Protein AF-A0AAV5RGT1-F1 (afdb_monomer)

Structure (mmCIF, N/CA/C/O backbone):
data_AF-A0AAV5RGT1-F1
#
_entry.id   AF-A0AAV5RGT1-F1
#
loop_
_atom_site.group_PDB
_atom_site.id
_atom_site.type_symbol
_atom_site.label_atom_id
_atom_site.label_alt_id
_atom_site.label_comp_id
_atom_site.label_asym_id
_atom_site.label_entity_id
_atom_site.label_seq_id
_atom_site.pdbx_PDB_ins_code
_atom_site.Cartn_x
_atom_site.Cartn_y
_atom_site.Cartn_z
_atom_site.occupancy
_atom_site.B_iso_or_equiv
_atom_site.auth_seq_id
_atom_site.auth_comp_id
_atom_site.auth_asym_id
_atom_site.auth_atom_id
_atom_site.pdbx_PDB_model_num
ATOM 1 N N . MET A 1 1 ? 10.706 -3.442 27.253 1.00 59.66 1 MET A N 1
ATOM 2 C CA . MET A 1 1 ? 9.771 -2.306 27.391 1.00 59.66 1 MET A CA 1
ATOM 3 C C . MET A 1 1 ? 8.773 -2.447 26.261 1.00 59.66 1 MET A C 1
ATOM 5 O O . MET A 1 1 ? 9.225 -2.551 25.134 1.00 59.66 1 MET A O 1
ATOM 9 N N . VAL A 1 2 ? 7.475 -2.564 26.551 1.00 75.06 2 VAL A N 1
ATOM 10 C CA . VAL A 1 2 ? 6.453 -2.643 25.493 1.00 75.06 2 VAL A CA 1
ATOM 11 C C . VAL A 1 2 ? 6.256 -1.235 24.944 1.00 75.06 2 VAL A C 1
ATOM 13 O O . VAL A 1 2 ? 5.940 -0.328 25.714 1.00 75.06 2 VAL A O 1
ATOM 16 N N . VAL A 1 3 ? 6.486 -1.047 23.646 1.00 79.94 3 VAL A N 1
ATOM 17 C CA . VAL A 1 3 ? 6.187 0.219 22.965 1.00 79.94 3 VAL A CA 1
ATOM 18 C C . VAL A 1 3 ? 4.717 0.191 22.561 1.00 79.94 3 VAL A C 1
ATOM 20 O O . VAL A 1 3 ? 4.251 -0.806 22.014 1.00 79.94 3 VAL A O 1
ATOM 23 N N . LEU A 1 4 ? 3.974 1.256 22.857 1.00 79.69 4 LEU A N 1
ATOM 24 C CA . LEU A 1 4 ? 2.572 1.391 22.460 1.00 79.69 4 LEU A CA 1
ATOM 25 C C . LEU A 1 4 ? 2.463 2.217 21.173 1.00 79.69 4 LEU A C 1
ATOM 27 O O . LEU A 1 4 ? 3.296 3.086 20.927 1.00 79.69 4 LEU A O 1
ATOM 31 N N . ASP A 1 5 ? 1.456 1.919 20.357 1.00 80.50 5 ASP A N 1
ATOM 32 C CA . ASP A 1 5 ? 1.056 2.736 19.215 1.00 80.50 5 ASP A CA 1
ATOM 33 C C . ASP A 1 5 ? 0.204 3.942 19.659 1.00 80.50 5 ASP A C 1
ATOM 35 O O . ASP A 1 5 ? -0.165 4.079 20.828 1.00 80.50 5 ASP A O 1
ATOM 39 N N . GLU A 1 6 ? -0.126 4.816 18.705 1.00 76.25 6 GLU A N 1
ATOM 40 C CA . GLU A 1 6 ? -0.978 6.001 18.912 1.00 76.25 6 GLU A CA 1
ATOM 41 C C . GLU A 1 6 ? -2.390 5.654 19.431 1.00 76.25 6 GLU A C 1
ATOM 43 O O . GLU A 1 6 ? -3.076 6.506 19.991 1.00 76.25 6 GLU A O 1
ATOM 48 N N . ASP A 1 7 ? -2.829 4.398 19.274 1.00 77.44 7 ASP A N 1
ATOM 49 C CA . ASP A 1 7 ? -4.116 3.898 19.767 1.00 77.44 7 ASP A CA 1
ATOM 50 C C . ASP A 1 7 ? -3.989 3.248 21.168 1.00 77.44 7 ASP A C 1
ATOM 52 O O . ASP A 1 7 ? -4.958 2.682 21.683 1.00 77.44 7 ASP A O 1
ATOM 56 N N . GLY A 1 8 ? -2.804 3.290 21.792 1.00 79.06 8 GLY A N 1
ATOM 57 C CA . GLY A 1 8 ? -2.519 2.693 23.099 1.00 79.06 8 GLY A CA 1
ATOM 58 C C . GLY A 1 8 ? -2.359 1.166 23.089 1.00 79.06 8 GLY A C 1
ATOM 59 O O . GLY A 1 8 ? -2.362 0.547 24.156 1.00 79.06 8 GLY A O 1
ATOM 60 N N . LYS A 1 9 ? -2.228 0.533 21.915 1.00 78.75 9 LYS A N 1
ATOM 61 C CA . LYS A 1 9 ? -2.025 -0.919 21.759 1.00 78.75 9 LYS A CA 1
ATOM 62 C C . LYS A 1 9 ? -0.538 -1.261 21.597 1.00 78.75 9 LYS A C 1
ATOM 64 O O . LYS A 1 9 ? 0.218 -0.433 21.105 1.00 78.75 9 LYS A O 1
ATOM 69 N N . PRO A 1 10 ? -0.084 -2.481 21.947 1.00 82.19 10 PRO A N 1
ATOM 70 C CA . PRO A 1 10 ? 1.300 -2.895 21.697 1.00 82.19 10 PRO A CA 1
ATOM 71 C C . PRO A 1 10 ? 1.709 -2.755 20.218 1.00 82.19 10 PRO A C 1
ATOM 73 O O . PRO A 1 10 ? 1.091 -3.356 19.332 1.00 82.19 10 PRO A O 1
ATOM 76 N N . CYS A 1 11 ? 2.763 -1.978 19.953 1.00 81.06 11 CYS A N 1
ATOM 77 C CA . CYS A 1 11 ? 3.298 -1.729 18.618 1.00 81.06 11 CYS A CA 1
ATOM 78 C C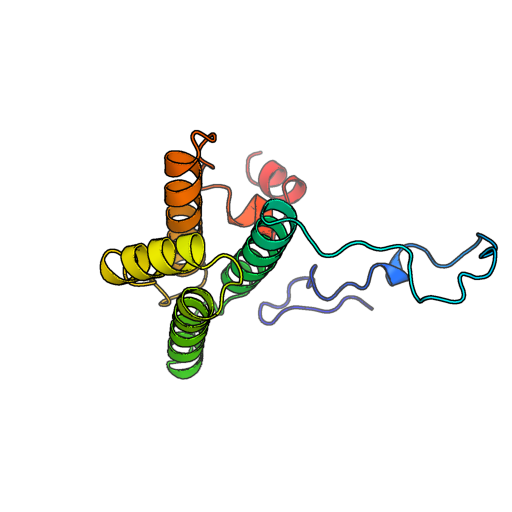 . CYS A 1 11 ? 4.196 -2.888 18.165 1.00 81.06 11 CYS A C 1
ATOM 80 O O . CYS A 1 11 ? 5.402 -2.902 18.407 1.00 81.06 11 CYS A O 1
ATOM 82 N N . LYS A 1 12 ? 3.626 -3.824 17.403 1.00 81.38 12 LYS A N 1
ATOM 83 C CA . LYS A 1 12 ? 4.363 -4.999 16.902 1.00 81.38 12 LYS A CA 1
ATOM 84 C C . LYS A 1 12 ? 5.544 -4.672 15.985 1.00 81.38 12 LYS A C 1
ATOM 86 O O . LYS A 1 12 ? 6.456 -5.47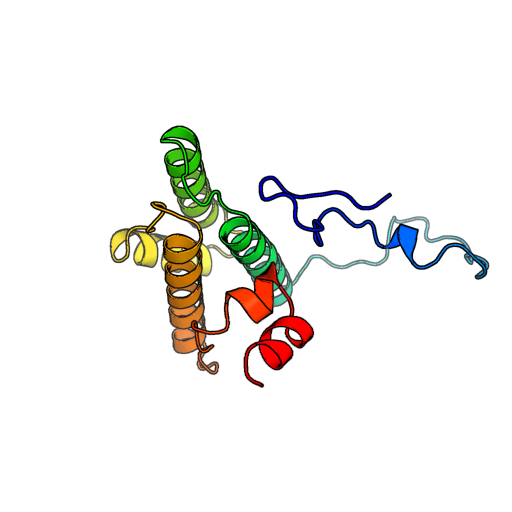7 15.866 1.00 81.38 12 LYS A O 1
ATOM 91 N N . VAL A 1 13 ? 5.505 -3.531 15.295 1.00 82.94 13 VAL A N 1
ATOM 92 C CA . VAL A 1 13 ? 6.596 -3.081 14.408 1.00 82.94 13 VAL A CA 1
ATOM 93 C C . VAL A 1 13 ? 7.746 -2.467 15.215 1.00 82.94 13 VAL A C 1
ATOM 95 O O . VAL A 1 13 ? 8.889 -2.489 14.771 1.00 82.94 13 VAL A O 1
ATOM 98 N N . CYS A 1 14 ? 7.443 -1.929 16.397 1.00 77.56 14 CYS A N 1
ATOM 99 C CA . CYS A 1 14 ? 8.399 -1.270 17.278 1.00 77.56 14 CYS A CA 1
ATOM 100 C C . CYS A 1 14 ? 9.155 -2.261 18.174 1.00 77.56 14 CYS A C 1
ATOM 102 O O . CYS A 1 14 ? 10.196 -1.912 18.730 1.00 77.56 14 CYS A O 1
ATOM 104 N N . ASP A 1 15 ? 8.639 -3.482 18.327 1.00 70.81 15 ASP A N 1
ATOM 105 C CA . ASP A 1 15 ? 9.302 -4.533 19.086 1.00 70.81 15 ASP A CA 1
ATOM 106 C C . ASP A 1 15 ? 10.547 -5.003 18.319 1.00 70.81 15 ASP A C 1
ATOM 108 O O . ASP A 1 15 ? 10.469 -5.729 17.324 1.00 70.81 15 ASP A O 1
ATOM 112 N N . THR A 1 16 ? 11.732 -4.586 18.774 1.00 62.88 16 THR A N 1
ATOM 113 C CA . THR A 1 16 ? 12.980 -5.151 18.265 1.00 62.88 16 THR A CA 1
ATOM 114 C C . THR A 1 16 ? 13.043 -6.623 18.674 1.00 62.88 16 THR A C 1
ATOM 116 O O . THR A 1 16 ? 12.827 -6.983 19.837 1.00 62.88 16 THR A O 1
ATOM 119 N N . LEU A 1 17 ? 13.377 -7.490 17.715 1.00 53.94 17 LEU A N 1
ATOM 120 C CA . LEU A 1 17 ? 13.624 -8.929 17.909 1.00 53.94 17 LEU A CA 1
ATOM 121 C C . LEU A 1 17 ? 14.616 -9.224 19.062 1.00 53.94 17 LEU A C 1
ATOM 123 O O . LEU A 1 17 ? 14.637 -10.324 19.611 1.00 53.94 17 LEU A O 1
ATOM 127 N N . GLU A 1 18 ? 15.400 -8.224 19.472 1.00 49.81 18 GLU A N 1
ATOM 128 C CA . GLU A 1 18 ? 16.325 -8.240 20.610 1.00 49.81 18 GLU A CA 1
ATOM 129 C C . GLU A 1 18 ? 15.645 -8.434 21.971 1.00 49.81 18 GLU A C 1
ATOM 131 O O . GLU A 1 18 ? 16.269 -8.936 22.905 1.00 49.81 18 GLU A O 1
ATOM 136 N N . SER A 1 19 ? 14.355 -8.117 22.093 1.00 47.94 19 SER A N 1
ATOM 137 C CA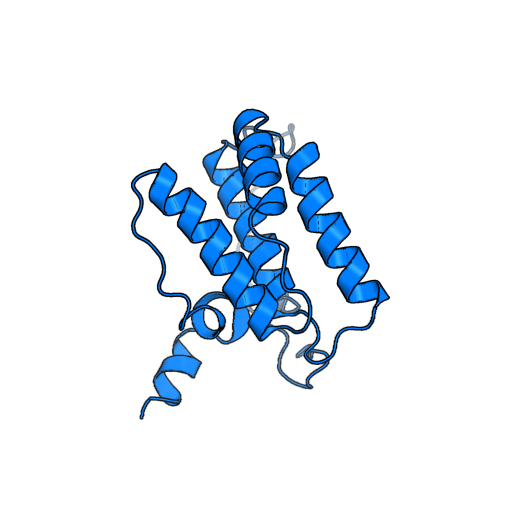 . SER A 1 19 ? 13.601 -8.390 23.320 1.00 47.94 19 SER A CA 1
ATOM 138 C C . SER A 1 19 ? 13.235 -9.874 23.507 1.00 47.94 19 SER A C 1
ATOM 140 O O . SER A 1 19 ? 12.732 -10.233 24.571 1.00 47.94 19 SER A O 1
ATOM 142 N N . PHE A 1 20 ? 13.538 -10.752 22.534 1.00 50.84 20 PHE A N 1
ATOM 143 C CA . PHE A 1 20 ? 13.209 -12.184 22.594 1.00 50.84 20 PHE A CA 1
ATOM 144 C C . PHE A 1 20 ? 14.415 -13.145 22.636 1.00 50.84 20 PHE A C 1
ATOM 146 O O . PHE A 1 20 ? 14.243 -14.301 23.013 1.00 50.84 20 PHE A O 1
ATOM 153 N N . GLN A 1 21 ? 15.640 -12.722 22.300 1.00 51.56 21 GLN A N 1
ATOM 154 C CA . GLN A 1 21 ? 16.804 -13.631 22.270 1.00 51.56 21 GLN A CA 1
ATOM 155 C C . GLN A 1 21 ? 18.111 -12.993 22.756 1.00 51.56 21 GLN A C 1
ATOM 157 O O . GLN A 1 21 ? 19.142 -13.058 22.090 1.00 51.56 21 GLN A O 1
ATOM 162 N N . SER A 1 22 ? 18.118 -12.441 23.968 1.00 47.31 22 SER A N 1
ATOM 163 C CA . SER A 1 22 ? 19.385 -12.334 24.695 1.00 47.31 22 SER A CA 1
ATOM 164 C C . SER A 1 22 ? 19.656 -13.654 25.415 1.00 47.31 22 SER A C 1
ATOM 166 O O . SER A 1 22 ? 19.100 -13.898 26.484 1.00 47.31 22 SER A O 1
ATOM 168 N N . SER A 1 23 ? 20.445 -14.536 24.788 1.00 44.94 23 SER A N 1
ATOM 169 C CA . SER A 1 23 ? 21.571 -15.273 25.401 1.00 44.94 23 SER A CA 1
ATOM 170 C C . SER A 1 23 ? 21.930 -16.575 24.651 1.00 44.94 23 SER A C 1
ATOM 172 O O . SER A 1 23 ? 21.112 -17.470 24.477 1.00 44.94 23 SER A O 1
ATOM 174 N N . MET A 1 24 ? 23.221 -16.680 24.298 1.00 47.66 24 MET A N 1
ATOM 175 C CA . MET A 1 24 ? 23.986 -17.880 23.905 1.00 47.66 24 MET A CA 1
ATOM 176 C C . MET A 1 24 ? 23.930 -18.374 22.444 1.00 47.66 24 MET A C 1
ATOM 178 O O . MET A 1 24 ? 23.359 -19.416 22.140 1.00 47.66 24 MET A O 1
ATOM 182 N N . ALA A 1 25 ? 24.721 -17.736 21.572 1.00 51.66 25 ALA A N 1
ATOM 183 C CA . ALA A 1 25 ? 25.502 -18.451 20.554 1.00 51.66 25 ALA A CA 1
ATOM 184 C C . ALA A 1 25 ? 26.797 -17.672 20.232 1.00 51.66 25 ALA A C 1
ATOM 186 O O . ALA A 1 25 ? 26.741 -16.454 20.050 1.00 51.66 25 ALA A O 1
ATOM 187 N N . PRO A 1 26 ? 27.975 -18.322 20.164 1.00 45.81 26 PRO A N 1
ATOM 188 C CA . PRO A 1 26 ? 29.208 -17.650 19.776 1.00 45.81 26 PRO A CA 1
ATOM 189 C C . PRO A 1 26 ? 29.186 -17.346 18.274 1.00 45.81 26 PRO A C 1
ATOM 191 O O . PRO A 1 26 ? 29.115 -18.249 17.439 1.00 45.81 26 PRO A O 1
ATOM 194 N N . SER A 1 27 ? 29.279 -16.061 17.932 1.00 48.50 27 SER A N 1
ATOM 195 C CA . SER A 1 27 ? 29.445 -15.595 16.555 1.00 48.50 27 SER A CA 1
ATOM 196 C C . SER A 1 27 ? 30.821 -16.012 16.026 1.00 48.50 27 SER A C 1
ATOM 198 O O . SER A 1 27 ? 31.857 -15.568 16.527 1.00 48.50 27 SER A O 1
ATOM 200 N N . LYS A 1 28 ? 30.848 -16.896 15.020 1.00 47.62 28 LYS A N 1
ATOM 201 C CA . LYS A 1 28 ? 32.063 -17.181 14.249 1.00 47.62 28 LYS A CA 1
ATOM 202 C C . LYS A 1 28 ? 32.282 -16.076 13.209 1.00 47.62 28 LYS A C 1
ATOM 204 O O . LYS A 1 28 ? 31.419 -15.760 12.403 1.00 47.62 28 LYS A O 1
ATOM 209 N N . SER A 1 29 ? 33.481 -15.515 13.285 1.00 53.03 29 SER A N 1
ATOM 210 C CA . SER A 1 29 ? 34.049 -14.376 12.561 1.00 53.03 29 SER A CA 1
ATOM 211 C C . SER A 1 29 ? 34.175 -14.504 11.023 1.00 53.03 29 SER A C 1
ATOM 213 O O . SER A 1 29 ? 34.675 -15.510 10.533 1.00 53.03 29 SER A O 1
ATOM 215 N N . LYS A 1 30 ? 33.953 -13.344 10.370 1.00 54.78 30 LYS A N 1
ATOM 216 C CA . LYS A 1 30 ? 34.582 -12.738 9.162 1.00 54.78 30 LYS A CA 1
ATOM 217 C C . LYS A 1 30 ? 34.295 -13.277 7.750 1.00 54.78 30 LYS A C 1
ATOM 219 O O . LYS A 1 30 ? 34.868 -14.274 7.326 1.00 54.78 30 LYS A O 1
ATOM 224 N N . THR A 1 31 ? 33.687 -12.400 6.948 1.00 46.28 31 THR A N 1
ATOM 225 C CA . THR A 1 31 ? 34.096 -12.119 5.560 1.00 46.28 31 THR A CA 1
ATOM 226 C C . THR A 1 31 ? 34.610 -10.671 5.463 1.00 46.28 31 THR A C 1
ATOM 228 O O . THR A 1 31 ? 34.135 -9.786 6.172 1.00 46.28 31 THR A O 1
ATOM 231 N N . ILE A 1 32 ? 35.646 -10.437 4.645 1.00 60.78 32 ILE A N 1
ATOM 232 C CA . ILE A 1 32 ? 36.299 -9.120 4.445 1.00 60.78 32 ILE A CA 1
ATOM 233 C C . ILE A 1 32 ? 35.475 -8.203 3.517 1.00 60.78 32 ILE A C 1
ATOM 235 O O . ILE A 1 32 ? 35.626 -6.985 3.552 1.00 60.78 32 ILE A O 1
ATOM 239 N N . PHE A 1 33 ? 34.540 -8.772 2.758 1.00 61.53 33 PHE A N 1
ATOM 240 C CA . PHE A 1 33 ? 33.475 -8.049 2.073 1.00 61.53 33 PHE A CA 1
ATOM 241 C C . PHE A 1 33 ? 32.213 -8.208 2.916 1.00 61.53 33 PHE A C 1
ATOM 243 O O . PHE A 1 33 ? 31.825 -9.332 3.233 1.00 61.53 33 PHE A O 1
ATOM 250 N N . GLY A 1 34 ? 31.628 -7.096 3.364 1.00 55.97 34 GLY A N 1
ATOM 251 C CA . GLY A 1 34 ? 30.426 -7.110 4.190 1.00 55.97 34 GLY A CA 1
ATOM 252 C C . GLY A 1 34 ? 29.309 -7.893 3.505 1.00 55.97 34 GLY A C 1
ATOM 253 O O . GLY A 1 34 ? 28.693 -7.383 2.581 1.00 55.97 34 GLY A O 1
ATOM 254 N N . SER A 1 35 ? 29.063 -9.110 3.995 1.00 62.81 35 SER A N 1
ATOM 255 C CA . SER A 1 35 ? 28.043 -10.066 3.549 1.00 62.81 35 SER A CA 1
ATOM 256 C C . SER A 1 35 ? 28.158 -10.531 2.081 1.00 62.81 35 SER A C 1
ATOM 258 O O . SER A 1 35 ? 28.176 -9.725 1.158 1.00 62.81 35 SER A O 1
ATOM 260 N N . ASP A 1 36 ? 28.160 -11.848 1.847 1.00 68.19 36 ASP A N 1
ATOM 261 C CA . ASP A 1 36 ? 28.090 -12.473 0.508 1.00 68.19 36 ASP A CA 1
ATOM 262 C C . ASP A 1 36 ? 26.691 -12.314 -0.140 1.00 68.19 36 ASP A C 1
ATOM 264 O O . ASP A 1 36 ? 26.141 -13.252 -0.712 1.00 68.19 36 ASP A O 1
ATOM 268 N N . GLN A 1 37 ? 26.035 -11.167 0.044 1.00 77.69 37 GLN A N 1
ATOM 269 C CA . GLN A 1 37 ? 24.649 -10.959 -0.370 1.00 77.69 37 GLN A CA 1
ATOM 270 C C . GLN A 1 37 ? 24.593 -10.376 -1.781 1.00 77.69 37 GLN A C 1
ATOM 272 O O . GLN A 1 37 ? 25.095 -9.282 -2.045 1.00 77.69 37 GLN A O 1
ATOM 277 N N . GLU A 1 38 ? 23.953 -11.111 -2.687 1.00 86.25 38 GLU A N 1
ATOM 278 C CA . GLU A 1 38 ? 23.632 -10.633 -4.028 1.00 86.25 38 GLU A CA 1
ATOM 279 C C . GLU A 1 38 ? 22.542 -9.539 -3.986 1.00 86.25 38 GLU A C 1
ATOM 281 O O . GLU A 1 38 ? 21.749 -9.480 -3.040 1.00 86.25 38 GLU A O 1
ATOM 286 N N . PRO A 1 39 ? 22.460 -8.659 -5.005 1.00 90.69 39 PRO A N 1
ATOM 287 C CA . PRO A 1 39 ? 21.356 -7.712 -5.130 1.00 90.69 39 PRO A CA 1
ATOM 288 C C . PRO A 1 39 ? 19.988 -8.417 -5.186 1.00 90.69 39 PRO A C 1
ATOM 290 O O . PRO A 1 39 ? 19.880 -9.495 -5.774 1.00 90.69 39 PRO A O 1
ATOM 293 N N . PRO A 1 40 ? 18.914 -7.801 -4.657 1.00 93.50 40 PRO A N 1
ATOM 294 C CA . PRO A 1 40 ? 17.608 -8.444 -4.592 1.00 93.50 40 PRO A CA 1
ATOM 295 C C . PRO A 1 40 ? 17.005 -8.669 -5.981 1.00 93.50 40 PRO A C 1
ATOM 297 O O . PRO A 1 40 ? 17.026 -7.801 -6.859 1.00 93.50 40 PRO A O 1
ATOM 300 N N . THR A 1 41 ? 16.355 -9.815 -6.145 1.00 95.19 41 THR A N 1
ATOM 301 C CA . THR A 1 41 ? 15.496 -10.105 -7.292 1.00 95.19 41 THR A CA 1
ATOM 302 C C . THR A 1 41 ? 14.254 -9.209 -7.292 1.00 95.19 41 THR A C 1
ATOM 304 O O . THR A 1 41 ? 13.812 -8.694 -6.262 1.00 95.19 41 THR A O 1
ATOM 307 N N . GLY A 1 42 ? 13.589 -9.086 -8.448 1.00 93.50 42 GLY A N 1
ATOM 308 C CA . GLY A 1 42 ? 12.320 -8.350 -8.541 1.00 93.50 42 GLY A CA 1
ATOM 309 C C . GLY A 1 42 ? 11.221 -8.893 -7.612 1.00 93.50 42 GLY A C 1
ATOM 310 O O . GLY A 1 42 ? 10.371 -8.132 -7.155 1.00 93.50 42 GLY A O 1
ATOM 311 N N . LYS A 1 43 ? 11.259 -10.193 -7.284 1.00 95.38 43 LYS A N 1
ATOM 312 C CA . LYS A 1 43 ? 10.341 -10.822 -6.325 1.00 95.38 43 LYS A CA 1
ATOM 313 C C . LYS A 1 43 ? 10.636 -10.375 -4.894 1.00 95.38 43 LYS A C 1
ATOM 315 O O . LYS A 1 43 ? 9.703 -10.032 -4.175 1.00 95.38 43 LYS A O 1
ATOM 320 N N . GLU A 1 44 ? 11.900 -10.388 -4.481 1.00 96.38 44 GLU A N 1
ATOM 321 C CA . GLU A 1 44 ? 12.308 -9.955 -3.137 1.00 96.38 44 GLU A CA 1
ATOM 322 C C . GLU A 1 44 ? 12.017 -8.473 -2.931 1.00 96.38 44 GLU A C 1
ATOM 324 O O . GLU A 1 44 ? 11.387 -8.105 -1.940 1.00 96.38 44 GLU A O 1
ATOM 329 N N . LEU A 1 45 ? 12.362 -7.647 -3.920 1.00 96.88 45 LEU A N 1
ATOM 330 C CA . LEU A 1 45 ? 12.045 -6.225 -3.913 1.00 96.88 45 LEU A CA 1
ATOM 331 C C . LEU A 1 45 ? 10.531 -5.984 -3.833 1.00 96.88 45 LEU A C 1
ATOM 333 O O . LEU A 1 45 ? 10.073 -5.231 -2.978 1.00 96.88 45 LEU A O 1
ATOM 337 N N . GLY A 1 46 ? 9.743 -6.659 -4.678 1.00 97.25 46 GLY A N 1
ATOM 338 C CA . GLY A 1 46 ? 8.283 -6.557 -4.653 1.00 97.25 46 GLY A CA 1
ATOM 339 C C . GLY A 1 46 ? 7.689 -6.958 -3.302 1.00 97.25 46 GLY A C 1
ATOM 340 O O . GLY A 1 46 ? 6.862 -6.233 -2.754 1.00 97.25 46 GLY A O 1
ATOM 341 N N . ASN A 1 47 ? 8.145 -8.071 -2.723 1.00 97.88 47 ASN A N 1
ATOM 342 C CA . ASN A 1 47 ? 7.702 -8.524 -1.404 1.00 97.88 47 ASN A CA 1
ATOM 343 C C . ASN A 1 47 ? 8.053 -7.517 -0.298 1.00 97.88 47 ASN A C 1
ATOM 345 O O . ASN A 1 47 ? 7.220 -7.255 0.573 1.00 9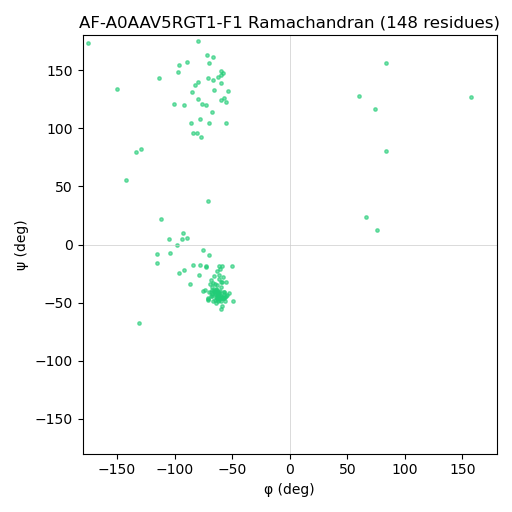7.88 47 ASN A O 1
ATOM 349 N N . GLY A 1 48 ? 9.260 -6.944 -0.334 1.00 98.06 48 GLY A N 1
ATOM 350 C CA . GLY A 1 48 ? 9.702 -5.923 0.615 1.00 98.06 48 GLY A CA 1
ATOM 351 C C . GLY A 1 48 ? 8.857 -4.653 0.524 1.00 98.06 48 GLY A C 1
ATOM 352 O O . GLY A 1 48 ? 8.351 -4.171 1.536 1.00 98.06 48 GLY A O 1
ATOM 353 N N . THR A 1 49 ? 8.605 -4.162 -0.690 1.00 98.38 49 THR A N 1
ATOM 354 C CA . THR A 1 49 ? 7.758 -2.984 -0.911 1.00 98.38 49 THR A CA 1
ATOM 355 C C . THR A 1 49 ? 6.310 -3.225 -0.495 1.00 98.38 49 THR A C 1
ATOM 357 O O . THR A 1 49 ? 5.735 -2.372 0.176 1.00 98.38 49 THR A O 1
ATOM 360 N N . TRP A 1 50 ? 5.721 -4.385 -0.804 1.00 98.62 50 TRP A N 1
ATOM 361 C CA . TRP A 1 50 ? 4.376 -4.710 -0.319 1.00 98.62 50 TRP A CA 1
ATOM 362 C C . TRP A 1 50 ? 4.323 -4.817 1.201 1.00 98.62 50 TRP A C 1
ATOM 364 O O . TRP A 1 50 ? 3.367 -4.341 1.803 1.00 98.62 50 TRP A O 1
ATOM 374 N N . THR A 1 51 ? 5.351 -5.392 1.825 1.00 98.50 51 THR A N 1
ATOM 375 C CA . THR A 1 51 ? 5.445 -5.465 3.288 1.00 98.50 51 THR A CA 1
ATOM 376 C C . THR A 1 51 ? 5.478 -4.069 3.899 1.00 98.50 51 THR A C 1
ATOM 378 O O . THR A 1 51 ? 4.715 -3.806 4.826 1.00 98.50 51 THR A O 1
ATOM 381 N N . MET A 1 52 ? 6.285 -3.160 3.343 1.00 98.31 52 MET A N 1
ATOM 382 C CA . MET A 1 52 ? 6.335 -1.763 3.774 1.00 98.31 52 MET A CA 1
ATOM 383 C C . MET A 1 52 ? 4.966 -1.094 3.607 1.00 98.31 52 MET A C 1
ATOM 385 O O . MET A 1 52 ? 4.403 -0.617 4.583 1.00 98.31 52 MET A O 1
ATOM 389 N N . LEU A 1 53 ? 4.396 -1.123 2.398 1.00 98.69 53 LEU A N 1
ATOM 390 C CA . LEU A 1 53 ? 3.136 -0.448 2.082 1.00 98.69 53 LEU A CA 1
ATOM 391 C C . LEU A 1 53 ? 1.965 -0.941 2.934 1.00 98.69 53 LEU A C 1
ATOM 393 O O . LEU A 1 53 ? 1.213 -0.125 3.463 1.00 98.69 53 LEU A O 1
ATOM 397 N N . HIS A 1 54 ? 1.809 -2.260 3.087 1.00 98.62 54 HIS A N 1
ATOM 398 C CA . HIS A 1 54 ? 0.728 -2.821 3.900 1.00 98.62 54 HIS A CA 1
ATOM 399 C C . HIS A 1 54 ? 0.914 -2.507 5.381 1.00 98.62 54 HIS A C 1
ATOM 401 O O . HIS A 1 54 ? -0.064 -2.206 6.057 1.00 98.62 54 HIS A O 1
ATOM 407 N N . SER A 1 55 ? 2.154 -2.499 5.877 1.00 97.81 55 SER A N 1
ATOM 408 C CA . SER A 1 55 ? 2.446 -2.068 7.250 1.00 97.81 55 SER A CA 1
ATOM 409 C C . SER A 1 55 ? 2.138 -0.582 7.448 1.00 97.81 55 SER A C 1
ATOM 411 O O . SER A 1 55 ? 1.543 -0.214 8.459 1.00 97.81 55 SER A O 1
ATOM 413 N N . THR A 1 56 ? 2.471 0.273 6.477 1.00 98.19 56 THR A N 1
ATOM 414 C CA . THR A 1 56 ? 2.128 1.701 6.503 1.00 98.19 56 THR A CA 1
ATOM 415 C C . THR A 1 56 ? 0.614 1.905 6.514 1.00 98.19 56 THR A C 1
ATOM 417 O O . THR A 1 56 ? 0.113 2.618 7.376 1.00 98.19 56 THR A O 1
ATOM 420 N N . ALA A 1 57 ? -0.132 1.244 5.622 1.00 98.44 57 ALA A N 1
ATOM 421 C CA . ALA A 1 57 ? -1.592 1.343 5.573 1.00 98.44 57 ALA A CA 1
ATOM 422 C C . ALA A 1 57 ? -2.251 0.836 6.866 1.00 98.44 57 ALA A C 1
ATOM 424 O O . ALA A 1 57 ? -3.139 1.489 7.410 1.00 98.44 57 ALA A O 1
ATOM 425 N N . ALA A 1 58 ? -1.761 -0.281 7.409 1.00 97.56 58 ALA A N 1
ATOM 426 C CA . ALA A 1 58 ? -2.281 -0.878 8.632 1.00 97.56 58 ALA A CA 1
ATOM 427 C C . ALA A 1 58 ? -2.073 -0.009 9.882 1.00 97.56 58 ALA A C 1
ATOM 429 O O . ALA A 1 58 ? -2.853 -0.109 10.830 1.00 97.56 58 ALA A O 1
ATOM 430 N N . ASN A 1 59 ? -1.045 0.842 9.879 1.00 95.94 59 ASN A N 1
ATOM 431 C CA . ASN A 1 59 ? -0.736 1.775 10.963 1.00 95.94 59 ASN A CA 1
ATOM 432 C C . ASN A 1 59 ? -1.115 3.225 10.632 1.00 95.94 59 ASN A C 1
ATOM 434 O O . ASN A 1 59 ? -0.866 4.119 11.435 1.00 95.94 59 ASN A O 1
ATOM 438 N N . PHE A 1 60 ? -1.756 3.469 9.487 1.00 97.69 60 PHE A N 1
ATOM 439 C CA . PHE A 1 60 ? -2.231 4.796 9.112 1.00 97.69 60 PHE A CA 1
ATOM 440 C C . PHE A 1 60 ? -3.240 5.318 10.152 1.00 97.69 60 PHE A C 1
ATOM 442 O O . PHE A 1 60 ? -3.932 4.501 10.773 1.00 97.69 60 PHE A O 1
ATOM 449 N N . PRO A 1 61 ? -3.348 6.636 10.393 1.00 97.31 61 PRO A N 1
ATOM 450 C CA . PRO A 1 61 ? -4.262 7.153 11.406 1.00 97.31 61 PRO A CA 1
ATOM 451 C C . PRO A 1 61 ? -5.723 6.773 11.131 1.00 97.31 61 PRO A C 1
ATOM 453 O O . PRO A 1 61 ? -6.167 6.718 9.984 1.00 97.31 61 PRO A O 1
ATOM 456 N N . LEU A 1 62 ? -6.499 6.550 12.198 1.00 96.31 62 LEU A N 1
ATOM 457 C CA . LEU A 1 62 ? -7.957 6.386 12.083 1.00 96.31 62 LEU A CA 1
ATOM 458 C C . LEU A 1 62 ? -8.629 7.653 11.545 1.00 96.31 62 LEU A C 1
ATOM 460 O O . LEU A 1 62 ? -9.614 7.565 10.824 1.00 96.31 62 LEU A O 1
ATOM 464 N N . LYS A 1 63 ? -8.094 8.820 11.920 1.00 97.25 63 LYS A N 1
ATOM 465 C CA . LYS A 1 63 ? -8.535 10.147 11.481 1.00 97.25 63 LYS A CA 1
ATOM 466 C C . LYS A 1 63 ? -7.312 10.925 10.976 1.00 97.25 63 LYS A C 1
ATOM 468 O O . LYS A 1 63 ? -6.702 11.647 11.762 1.00 97.25 63 LYS A O 1
ATOM 473 N N . PRO A 1 64 ? -6.891 10.715 9.720 1.00 98.00 64 PRO A N 1
ATOM 474 C CA . PRO A 1 64 ? -5.682 11.323 9.172 1.00 98.00 64 PRO A CA 1
ATOM 475 C C . PRO A 1 64 ? -5.856 12.828 8.950 1.00 98.00 64 PRO A C 1
ATOM 477 O O . PRO A 1 64 ? -6.922 13.284 8.528 1.00 98.00 64 PRO A O 1
ATOM 480 N N . THR A 1 65 ? -4.791 13.593 9.194 1.00 98.44 65 THR A N 1
ATOM 481 C CA . THR A 1 65 ? -4.727 15.013 8.817 1.00 98.44 65 THR A CA 1
ATOM 482 C C . THR A 1 65 ? -4.590 15.160 7.301 1.00 98.44 65 THR A C 1
ATOM 484 O O . THR A 1 65 ? -4.201 14.217 6.608 1.00 98.44 65 THR A O 1
ATOM 487 N N . ASP A 1 66 ? -4.856 16.352 6.763 1.00 98.44 66 ASP A N 1
ATOM 488 C CA . ASP A 1 66 ? -4.660 16.617 5.330 1.00 98.44 66 ASP A CA 1
ATOM 489 C C . ASP A 1 66 ? -3.206 16.402 4.886 1.00 98.44 66 ASP A C 1
ATOM 491 O O . ASP A 1 66 ? -2.963 15.924 3.776 1.00 98.44 66 ASP A O 1
ATOM 495 N N . GLU A 1 67 ? -2.249 16.666 5.777 1.00 98.56 67 GLU A N 1
ATOM 496 C CA . GLU A 1 67 ? -0.832 16.371 5.568 1.00 98.56 67 GLU A CA 1
ATOM 497 C C . GLU A 1 67 ? -0.592 14.861 5.443 1.00 98.56 67 GLU A C 1
ATOM 499 O O . GLU A 1 67 ? -0.059 14.419 4.429 1.00 98.56 67 GLU A O 1
ATOM 504 N N . ASN A 1 68 ? -1.104 14.039 6.373 1.00 98.38 68 ASN A N 1
ATOM 505 C CA . ASN A 1 68 ? -0.976 12.577 6.274 1.00 98.38 68 ASN A CA 1
ATOM 506 C C . ASN A 1 68 ? -1.569 12.033 4.966 1.00 9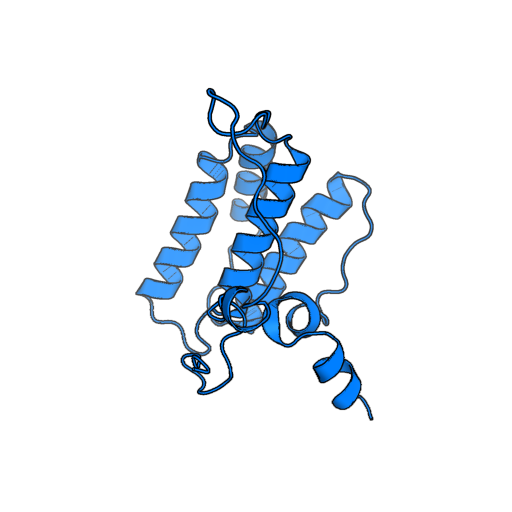8.38 68 ASN A C 1
ATOM 508 O O . ASN A 1 68 ? -1.001 11.139 4.331 1.00 98.38 68 ASN A O 1
ATOM 512 N N . LYS A 1 69 ? -2.723 12.571 4.551 1.00 98.75 69 LYS A N 1
ATOM 513 C CA . LYS A 1 69 ? -3.377 12.197 3.292 1.00 98.75 69 LYS A CA 1
ATOM 514 C C . LYS A 1 69 ? -2.508 12.558 2.089 1.00 98.75 69 LYS A C 1
ATOM 516 O O . LYS A 1 69 ? -2.389 11.762 1.153 1.00 98.75 69 LYS A O 1
ATOM 521 N N . GLN A 1 70 ? -1.922 13.754 2.093 1.00 98.75 70 GLN A N 1
ATOM 522 C CA . GLN A 1 70 ? -1.057 14.215 1.015 1.00 98.75 70 GLN A CA 1
ATOM 523 C C . GLN A 1 70 ? 0.241 13.406 0.946 1.00 98.75 70 GLN A C 1
ATOM 525 O O . GLN A 1 70 ? 0.624 12.980 -0.144 1.00 98.75 70 GLN A O 1
ATOM 530 N N . ASP A 1 71 ? 0.859 13.116 2.087 1.00 98.75 71 ASP A N 1
ATOM 531 C CA . ASP A 1 71 ? 2.069 12.301 2.172 1.00 98.75 71 ASP A CA 1
ATOM 532 C C . ASP A 1 71 ? 1.841 10.893 1.637 1.00 98.75 71 A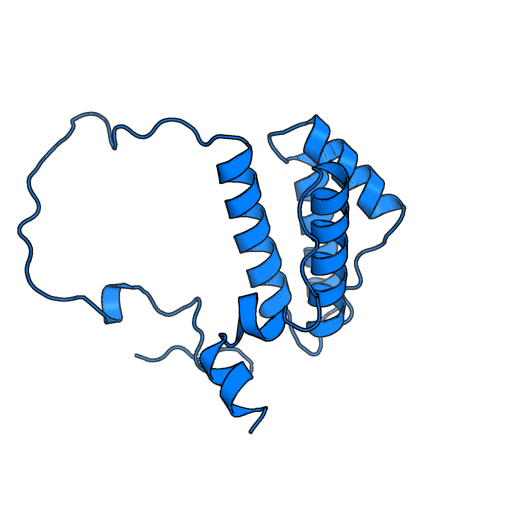SP A C 1
ATOM 534 O O . ASP A 1 71 ? 2.642 10.400 0.843 1.00 98.75 71 ASP A O 1
ATOM 538 N N . MET A 1 72 ? 0.715 10.260 1.976 1.00 98.75 72 MET A N 1
ATOM 539 C CA . MET A 1 72 ? 0.410 8.924 1.463 1.00 98.75 72 MET A CA 1
ATOM 540 C C . MET A 1 72 ? 0.197 8.928 -0.058 1.00 98.75 72 MET A C 1
ATOM 542 O O . MET A 1 72 ? 0.696 8.048 -0.764 1.00 98.75 72 MET A O 1
ATOM 546 N N . ARG A 1 73 ? -0.480 9.950 -0.601 1.00 98.69 73 ARG A N 1
ATOM 547 C CA . ARG A 1 73 ? -0.616 10.126 -2.060 1.00 98.69 73 ARG A CA 1
ATOM 548 C C . ARG A 1 73 ? 0.739 10.345 -2.737 1.00 98.69 73 ARG A C 1
ATOM 550 O O . ARG A 1 73 ? 1.007 9.744 -3.783 1.00 98.69 73 ARG A O 1
ATOM 557 N N . ASN A 1 74 ? 1.601 11.159 -2.133 1.00 98.69 74 ASN A N 1
ATOM 558 C CA . ASN A 1 74 ? 2.950 11.428 -2.624 1.00 98.69 74 ASN A CA 1
ATOM 559 C C . ASN A 1 74 ? 3.823 10.170 -2.585 1.00 98.69 74 ASN A C 1
ATOM 561 O O . ASN A 1 74 ? 4.527 9.899 -3.558 1.00 98.69 74 ASN A O 1
ATOM 565 N N . LEU A 1 75 ? 3.745 9.373 -1.516 1.00 98.75 75 LEU A N 1
ATOM 566 C CA . LEU A 1 75 ? 4.465 8.109 -1.379 1.00 98.75 75 LEU A CA 1
ATOM 567 C C . LEU A 1 75 ? 4.087 7.138 -2.502 1.00 98.75 75 LEU A C 1
ATOM 569 O O . LEU A 1 75 ? 4.963 6.656 -3.218 1.00 98.75 75 LEU A O 1
ATOM 573 N N . LEU A 1 76 ? 2.789 6.885 -2.702 1.00 98.75 76 LEU A N 1
ATOM 574 C CA . LEU A 1 76 ? 2.304 5.962 -3.736 1.00 98.75 76 LEU A CA 1
ATOM 575 C C . LEU A 1 76 ? 2.694 6.428 -5.147 1.00 98.75 76 LEU A C 1
ATOM 577 O O . LEU A 1 76 ? 3.162 5.629 -5.961 1.00 98.75 76 LEU A O 1
ATOM 581 N N . THR A 1 77 ? 2.574 7.731 -5.414 1.00 98.56 77 THR A N 1
ATOM 582 C CA . THR A 1 77 ? 2.993 8.332 -6.689 1.00 98.56 77 THR A CA 1
ATOM 583 C C . THR A 1 77 ? 4.501 8.189 -6.897 1.00 98.56 77 THR A C 1
ATOM 585 O O . THR A 1 77 ? 4.943 7.748 -7.958 1.00 98.56 77 THR A O 1
ATOM 588 N N . SER A 1 78 ? 5.301 8.479 -5.870 1.00 98.69 78 SER A N 1
ATOM 589 C CA . SER A 1 78 ? 6.762 8.374 -5.922 1.00 98.69 78 SER A CA 1
ATOM 590 C C . SER A 1 78 ? 7.214 6.939 -6.162 1.00 98.69 78 SER A C 1
ATOM 592 O O . SER A 1 78 ? 8.091 6.712 -6.991 1.00 98.69 78 SER A O 1
ATOM 594 N N . ILE A 1 79 ? 6.573 5.957 -5.520 1.00 98.25 79 ILE A N 1
ATOM 595 C CA . ILE A 1 79 ? 6.829 4.537 -5.786 1.00 98.25 79 ILE A CA 1
ATOM 596 C C . ILE A 1 79 ? 6.571 4.228 -7.260 1.00 98.25 79 ILE A C 1
ATOM 598 O O . ILE A 1 79 ? 7.422 3.617 -7.895 1.00 98.25 79 ILE A O 1
ATOM 602 N N . SER A 1 80 ? 5.466 4.693 -7.849 1.00 98.00 80 SER A N 1
ATOM 603 C CA . SER A 1 80 ? 5.182 4.423 -9.268 1.00 98.00 80 SER A CA 1
ATOM 604 C C . SER A 1 80 ? 6.267 4.943 -10.227 1.00 98.00 80 SER A C 1
ATOM 606 O O . SER A 1 80 ? 6.561 4.294 -11.231 1.00 98.00 80 SER A O 1
ATOM 608 N N . HIS A 1 81 ? 6.925 6.058 -9.888 1.00 98.19 81 HIS A N 1
ATOM 609 C CA . HIS A 1 81 ? 7.983 6.661 -10.704 1.00 98.19 81 HIS A CA 1
ATOM 610 C C . HIS A 1 81 ? 9.380 6.092 -10.424 1.00 98.19 81 HIS A C 1
ATOM 612 O O . HIS A 1 81 ? 10.205 6.009 -11.335 1.00 98.19 81 HIS A O 1
ATOM 618 N N . LEU A 1 82 ? 9.660 5.727 -9.170 1.00 97.94 82 LEU A N 1
ATOM 619 C CA . LEU A 1 82 ? 11.001 5.367 -8.697 1.00 97.94 82 LEU A CA 1
ATOM 620 C C . LEU A 1 82 ? 11.205 3.860 -8.521 1.00 97.94 82 LEU A C 1
ATOM 622 O O . LEU A 1 82 ? 12.329 3.433 -8.257 1.00 97.94 82 LEU A O 1
ATOM 626 N N . PHE A 1 83 ? 10.156 3.041 -8.660 1.00 97.88 83 PHE A N 1
ATOM 627 C CA . PHE A 1 83 ? 10.281 1.601 -8.465 1.00 97.88 83 PHE A CA 1
ATOM 628 C C . PHE A 1 83 ? 11.301 0.995 -9.454 1.00 97.88 83 PHE A C 1
ATOM 630 O O . PHE A 1 83 ? 11.133 1.143 -10.669 1.00 97.88 83 PHE A O 1
ATOM 637 N N . PRO A 1 84 ? 12.340 0.275 -8.974 1.00 97.31 84 PRO A N 1
ATOM 638 C CA . PRO A 1 84 ? 13.446 -0.199 -9.817 1.00 97.31 84 PRO A CA 1
ATOM 639 C C . PRO A 1 84 ? 13.022 -1.048 -11.024 1.00 97.31 84 PRO A C 1
ATOM 641 O O . PRO A 1 84 ? 13.628 -0.974 -12.095 1.00 97.31 84 PRO A O 1
ATOM 644 N N . CYS A 1 85 ? 11.937 -1.819 -10.894 1.00 97.31 85 CYS A N 1
ATOM 645 C CA . CYS A 1 85 ? 11.294 -2.454 -12.040 1.00 97.31 85 CYS A CA 1
ATOM 646 C C . CYS A 1 85 ? 10.456 -1.421 -12.816 1.00 97.31 85 CYS A C 1
ATOM 648 O O . CYS A 1 85 ? 9.269 -1.239 -12.544 1.00 97.31 85 CYS A O 1
ATOM 650 N N . ARG A 1 86 ? 11.051 -0.790 -13.836 1.00 97.12 86 ARG A N 1
ATOM 651 C CA . ARG A 1 86 ? 10.377 0.207 -14.696 1.00 97.12 86 ARG A CA 1
ATOM 652 C C . ARG A 1 86 ? 9.005 -0.220 -15.251 1.00 97.12 86 ARG A C 1
ATOM 654 O O . ARG A 1 86 ? 8.078 0.583 -15.151 1.00 97.12 86 ARG A O 1
ATOM 661 N N . PRO A 1 87 ? 8.819 -1.419 -15.846 1.00 97.62 87 PRO A N 1
ATOM 662 C CA . PRO A 1 87 ? 7.494 -1.821 -16.320 1.00 97.62 87 PRO A CA 1
ATOM 663 C C . PRO A 1 87 ? 6.490 -1.976 -15.169 1.00 97.62 87 PRO A C 1
ATOM 665 O O . PRO A 1 87 ? 5.356 -1.529 -15.304 1.00 97.62 87 PRO A O 1
ATOM 668 N N . CYS A 1 88 ? 6.922 -2.502 -14.017 1.00 97.81 88 CYS A N 1
ATOM 669 C CA . CYS A 1 88 ? 6.082 -2.605 -12.825 1.00 97.81 88 CYS A CA 1
ATOM 670 C C . CYS A 1 88 ? 5.636 -1.216 -12.320 1.00 97.81 88 CYS A C 1
ATOM 672 O O . CYS A 1 88 ? 4.469 -1.031 -11.985 1.00 97.81 88 CYS A O 1
ATOM 674 N N . GLY A 1 89 ? 6.546 -0.233 -12.307 1.00 98.00 89 GLY A N 1
ATOM 675 C CA . GLY A 1 89 ? 6.243 1.153 -11.935 1.00 98.00 89 GLY A CA 1
ATOM 676 C C . GLY A 1 89 ? 5.212 1.800 -12.864 1.00 98.00 89 GLY A C 1
ATOM 677 O O . GLY A 1 89 ? 4.205 2.318 -12.390 1.00 98.00 89 GLY A O 1
ATOM 678 N N . LYS A 1 90 ? 5.386 1.664 -14.188 1.00 98.44 90 LYS A N 1
ATOM 679 C CA . LYS A 1 90 ? 4.421 2.160 -15.191 1.00 98.44 90 LYS A CA 1
ATOM 680 C C . LYS A 1 90 ? 3.040 1.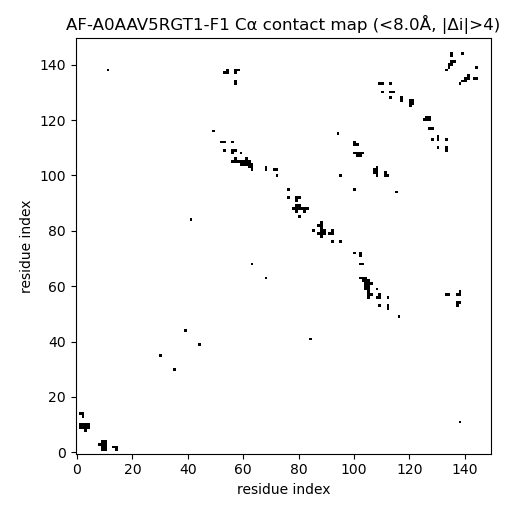518 -15.070 1.00 98.44 90 LYS A C 1
ATOM 682 O O . LYS A 1 90 ? 2.026 2.198 -15.216 1.00 98.44 90 LYS A O 1
ATOM 687 N N . ASP A 1 91 ? 2.986 0.212 -14.813 1.00 98.31 91 ASP A N 1
ATOM 688 C CA . ASP A 1 91 ? 1.719 -0.478 -14.566 1.00 98.31 91 ASP A CA 1
ATOM 689 C C . ASP A 1 91 ? 1.014 0.073 -13.323 1.00 98.31 91 ASP A C 1
ATOM 691 O O . ASP A 1 91 ? -0.200 0.291 -13.346 1.00 98.31 91 ASP A O 1
ATOM 695 N N . PHE A 1 92 ? 1.773 0.321 -12.252 1.00 98.50 92 PHE A N 1
ATOM 696 C CA . PHE A 1 92 ? 1.237 0.881 -11.019 1.00 98.50 92 PHE A CA 1
ATOM 697 C C . PHE A 1 92 ? 0.787 2.336 -11.198 1.00 98.50 92 PHE A C 1
ATOM 699 O O . PHE A 1 92 ? -0.304 2.689 -10.765 1.00 98.50 92 PHE A O 1
ATOM 706 N N . GLU A 1 93 ? 1.541 3.155 -11.931 1.00 98.56 93 GLU A N 1
ATOM 707 C CA . GLU A 1 93 ? 1.144 4.518 -12.307 1.00 98.56 93 GLU A CA 1
ATOM 708 C C . GLU A 1 93 ? -0.192 4.514 -13.072 1.00 98.56 93 GLU A C 1
ATOM 710 O O . GLU A 1 93 ? -1.115 5.273 -12.768 1.00 98.56 93 GLU A O 1
ATOM 715 N N . ALA A 1 94 ? -0.340 3.610 -14.045 1.00 98.56 94 ALA A N 1
ATOM 716 C CA . ALA A 1 94 ? -1.583 3.455 -14.791 1.00 98.56 94 ALA A CA 1
ATOM 717 C C . ALA A 1 94 ? -2.742 2.973 -13.901 1.00 98.56 94 ALA A C 1
ATOM 719 O O . ALA A 1 94 ? -3.890 3.356 -14.131 1.00 98.56 94 ALA A O 1
ATOM 720 N N . TYR A 1 95 ? -2.460 2.135 -12.899 1.00 98.69 95 TYR A N 1
ATOM 721 C CA . TYR A 1 95 ? -3.445 1.731 -11.898 1.00 98.69 95 TYR A CA 1
ATOM 722 C C . TYR A 1 95 ? -3.903 2.921 -11.047 1.00 98.69 95 TYR A C 1
ATOM 724 O O . TYR A 1 95 ? -5.111 3.118 -10.924 1.00 98.69 95 TYR A O 1
ATOM 732 N N . LEU A 1 96 ? -2.971 3.738 -10.540 1.00 98.38 96 LEU A N 1
ATOM 733 C CA . LEU A 1 96 ? -3.256 4.932 -9.731 1.00 98.38 96 LEU A CA 1
ATOM 734 C C . LEU A 1 96 ? -4.156 5.928 -10.470 1.00 98.38 96 LEU A C 1
ATOM 736 O O . LEU A 1 96 ? -5.099 6.450 -9.885 1.00 98.38 96 LEU A O 1
ATOM 740 N N . LYS A 1 97 ? -3.925 6.141 -11.774 1.00 97.88 97 LYS A N 1
ATOM 741 C CA . LYS A 1 97 ? -4.749 7.040 -12.607 1.00 97.88 97 LYS A CA 1
ATOM 742 C C . LYS A 1 97 ? -6.214 6.608 -12.716 1.00 97.88 97 LYS A C 1
ATOM 744 O O . LYS A 1 97 ? -7.078 7.451 -12.924 1.00 97.88 97 LYS A O 1
ATOM 749 N N . ARG A 1 98 ? -6.490 5.303 -12.631 1.00 98.25 98 ARG A N 1
ATOM 750 C CA . ARG A 1 98 ? -7.852 4.745 -12.723 1.00 98.25 98 ARG A CA 1
ATOM 751 C C . ARG A 1 98 ? -8.490 4.502 -11.360 1.00 98.25 98 ARG A C 1
ATOM 753 O O . ARG A 1 98 ? -9.709 4.446 -11.272 1.00 98.25 98 ARG A O 1
ATOM 760 N N . ASN A 1 99 ? -7.673 4.327 -10.327 1.00 98.38 99 ASN A N 1
ATOM 761 C CA . ASN A 1 99 ? -8.099 3.930 -8.993 1.00 98.38 99 ASN A CA 1
ATOM 762 C C . ASN A 1 99 ? -7.408 4.838 -7.975 1.00 98.38 99 ASN A C 1
ATOM 764 O O . ASN A 1 99 ? -6.403 4.453 -7.377 1.00 98.38 99 ASN A O 1
ATOM 768 N N . SER A 1 100 ? -7.933 6.050 -7.797 1.00 97.94 100 SER A N 1
ATOM 769 C CA . SER A 1 100 ? -7.388 7.014 -6.839 1.00 97.94 100 SER A CA 1
ATOM 770 C C . SER A 1 100 ? -7.270 6.393 -5.437 1.00 97.94 100 SER A C 1
ATOM 772 O O . SER A 1 100 ? -8.240 5.781 -4.982 1.00 97.94 100 SER A O 1
ATOM 774 N N . PRO A 1 101 ? -6.123 6.538 -4.742 1.00 98.25 101 PRO A N 1
ATOM 775 C CA . PRO A 1 101 ? -5.964 6.044 -3.379 1.00 98.25 101 PRO A CA 1
ATOM 776 C C . PRO A 1 101 ? -7.005 6.629 -2.432 1.00 98.25 101 PRO A C 1
ATOM 778 O O . PRO A 1 101 ? -7.126 7.852 -2.323 1.00 98.25 101 PRO A O 1
ATOM 781 N N . ASN A 1 102 ? -7.724 5.759 -1.722 1.00 98.38 102 ASN A N 1
ATOM 782 C CA . ASN A 1 102 ? -8.602 6.188 -0.644 1.00 98.38 102 ASN A CA 1
ATOM 783 C C . ASN A 1 102 ? -7.786 6.308 0.648 1.00 98.38 102 ASN A C 1
ATOM 785 O O . ASN A 1 102 ? -7.399 5.308 1.239 1.00 98.38 102 ASN A O 1
ATOM 789 N N . VAL A 1 103 ? -7.481 7.541 1.046 1.00 98.56 103 VAL A N 1
ATOM 790 C CA . VAL A 1 103 ? -6.644 7.864 2.214 1.00 98.56 103 VAL A CA 1
ATOM 791 C C . VAL A 1 103 ? -7.464 8.514 3.331 1.00 98.56 103 VAL A C 1
ATOM 793 O O . VAL A 1 103 ? -6.915 9.222 4.165 1.00 98.56 103 VAL A O 1
ATOM 796 N N . GLU A 1 104 ? -8.783 8.317 3.350 1.00 98.44 104 GLU A N 1
ATOM 797 C CA . GLU A 1 104 ? -9.655 8.942 4.354 1.00 98.44 104 GLU A CA 1
ATOM 798 C C . GLU A 1 104 ? -9.515 8.326 5.750 1.00 98.44 104 GLU A C 1
ATOM 800 O O . GLU A 1 104 ? -9.834 8.972 6.745 1.00 98.44 104 GLU A O 1
ATOM 805 N N . GLY A 1 105 ? -8.954 7.123 5.829 1.00 98.06 105 GLY A N 1
ATOM 806 C CA . GLY A 1 105 ? -8.702 6.425 7.073 1.00 98.06 105 GLY A CA 1
ATOM 807 C C . GLY A 1 105 ? -7.940 5.127 6.847 1.00 98.06 105 GLY A C 1
ATOM 808 O O . GLY A 1 105 ? -7.660 4.701 5.722 1.00 98.06 105 GLY A O 1
ATOM 809 N N . ARG A 1 106 ? -7.555 4.506 7.961 1.00 98.19 106 ARG A N 1
ATOM 810 C CA . ARG A 1 106 ? -6.801 3.248 7.998 1.00 98.19 106 ARG A CA 1
ATOM 811 C C . ARG A 1 106 ? -7.479 2.114 7.234 1.00 98.19 106 ARG A C 1
ATOM 813 O O . ARG A 1 106 ? -6.804 1.353 6.542 1.00 98.19 106 ARG A O 1
ATOM 820 N N . GLU A 1 107 ? -8.787 1.961 7.411 1.00 98.25 107 GLU A N 1
ATOM 821 C CA . GLU A 1 107 ? -9.543 0.864 6.810 1.00 98.25 107 GLU A CA 1
ATOM 822 C C . GLU A 1 107 ? -9.666 1.059 5.302 1.00 98.25 107 GLU A C 1
ATOM 824 O O . GLU A 1 107 ? -9.316 0.164 4.533 1.00 98.25 107 GLU A O 1
ATOM 829 N N . GLU A 1 108 ? -10.051 2.261 4.886 1.00 98.62 108 GLU A N 1
ATOM 830 C CA . GLU A 1 108 ? -10.182 2.657 3.491 1.00 98.62 108 GLU A CA 1
ATOM 831 C C . GLU A 1 108 ? -8.878 2.444 2.718 1.00 98.62 108 GLU A C 1
ATOM 833 O O . GLU A 1 108 ? -8.874 1.861 1.630 1.00 98.62 108 GLU A O 1
ATOM 838 N N . LEU A 1 109 ? -7.760 2.860 3.313 1.00 98.81 109 LEU A N 1
ATOM 839 C CA . LEU A 1 109 ? -6.440 2.737 2.711 1.00 98.81 109 LEU A CA 1
ATOM 840 C C . LEU A 1 109 ? -5.963 1.288 2.642 1.00 98.81 109 LEU A C 1
ATOM 842 O O . LEU A 1 109 ? -5.389 0.872 1.635 1.00 98.81 109 LEU A O 1
ATOM 846 N N . SER A 1 110 ? -6.211 0.507 3.694 1.00 98.75 110 SER A N 1
ATOM 847 C CA . SER A 1 110 ? -5.815 -0.903 3.742 1.00 98.75 110 SER A CA 1
ATOM 848 C C . SER A 1 110 ? -6.597 -1.751 2.738 1.00 98.75 110 SER A C 1
ATOM 850 O O . SER A 1 110 ? -6.014 -2.613 2.076 1.00 98.75 110 SER A O 1
ATOM 852 N N . LEU A 1 111 ? -7.897 -1.484 2.577 1.00 98.69 111 LEU A N 1
ATOM 853 C CA . LEU A 1 111 ? -8.731 -2.133 1.566 1.00 98.69 111 LEU A CA 1
ATOM 854 C C . LEU A 1 111 ? -8.297 -1.736 0.151 1.00 98.69 111 LEU A C 1
ATOM 856 O O . LEU A 1 111 ? -8.022 -2.617 -0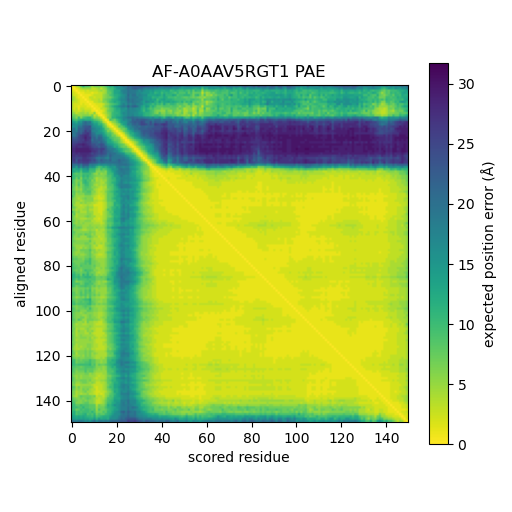.663 1.00 98.69 111 LEU A O 1
ATOM 860 N N . TRP A 1 112 ? -8.109 -0.438 -0.115 1.00 98.81 112 TRP A N 1
ATOM 861 C CA . TRP A 1 112 ? -7.633 0.032 -1.420 1.00 98.81 112 TRP A CA 1
ATOM 862 C C . TRP A 1 112 ? -6.280 -0.590 -1.801 1.00 98.81 112 TRP A C 1
ATOM 864 O O . TRP A 1 112 ? -6.074 -1.020 -2.940 1.00 98.81 112 TRP A O 1
ATOM 874 N N . LEU A 1 113 ? -5.349 -0.681 -0.846 1.00 98.81 113 LEU A N 1
ATOM 875 C CA . LEU A 1 113 ? -4.033 -1.268 -1.084 1.00 98.81 113 LEU A CA 1
ATOM 876 C C . LEU A 1 113 ? -4.113 -2.786 -1.311 1.00 98.81 113 LEU A C 1
ATOM 878 O O . LEU A 1 113 ? -3.342 -3.336 -2.103 1.00 98.81 113 LEU A O 1
ATOM 882 N N . CYS A 1 114 ? -5.043 -3.471 -0.643 1.00 98.88 114 CYS A N 1
ATOM 883 C CA . CYS A 1 114 ? -5.332 -4.875 -0.911 1.00 98.88 114 CYS A CA 1
ATOM 884 C C . CYS A 1 114 ? -5.835 -5.081 -2.345 1.00 98.88 114 CYS A C 1
ATOM 886 O O . CYS A 1 114 ? -5.302 -5.939 -3.054 1.00 98.88 114 CYS A O 1
ATOM 888 N N . ASP A 1 115 ? -6.771 -4.252 -2.809 1.00 98.81 115 ASP A N 1
ATOM 889 C CA . ASP A 1 115 ? -7.281 -4.304 -4.182 1.00 98.81 115 ASP A CA 1
ATOM 890 C C . ASP A 1 115 ? -6.180 -4.026 -5.212 1.00 98.81 115 ASP A C 1
ATOM 892 O O . ASP A 1 115 ? -6.047 -4.753 -6.201 1.00 98.81 115 ASP A O 1
ATOM 896 N N . ALA A 1 116 ? -5.312 -3.045 -4.943 1.00 98.75 116 ALA A N 1
ATOM 897 C CA . ALA A 1 116 ? -4.151 -2.755 -5.781 1.00 98.75 116 ALA A CA 1
ATOM 898 C C . ALA A 1 116 ? -3.198 -3.958 -5.884 1.00 98.75 116 ALA A C 1
ATOM 900 O O . ALA A 1 116 ? -2.761 -4.328 -6.979 1.00 98.75 116 ALA A O 1
ATOM 901 N N . HIS A 1 117 ? -2.910 -4.618 -4.759 1.00 98.75 117 HIS A N 1
ATOM 902 C CA . HIS A 1 117 ? -2.085 -5.824 -4.742 1.00 98.75 117 HIS A CA 1
ATOM 903 C C . HIS A 1 117 ? -2.782 -6.984 -5.477 1.00 98.75 117 HIS A C 1
ATOM 905 O O . HIS A 1 117 ? -2.147 -7.708 -6.246 1.00 98.75 117 HIS A O 1
ATOM 911 N N . ASN A 1 118 ? -4.100 -7.129 -5.331 1.00 98.81 118 ASN A N 1
ATOM 912 C CA . ASN A 1 118 ? -4.877 -8.141 -6.041 1.00 98.81 118 ASN A CA 1
ATOM 913 C C . ASN A 1 118 ? -4.935 -7.916 -7.553 1.00 98.81 118 ASN A C 1
ATOM 915 O O . ASN A 1 118 ? -4.903 -8.891 -8.306 1.00 98.81 118 ASN A O 1
ATOM 919 N N . ALA A 1 119 ? -4.931 -6.667 -8.022 1.00 98.69 119 ALA A N 1
ATOM 920 C CA . ALA A 1 119 ? -4.801 -6.364 -9.444 1.00 98.69 119 ALA A CA 1
ATOM 921 C C . ALA A 1 119 ? -3.468 -6.887 -10.012 1.00 98.69 119 ALA A C 1
ATOM 923 O O . ALA A 1 119 ? -3.442 -7.477 -11.097 1.00 98.69 119 ALA A O 1
ATOM 924 N N . VAL A 1 120 ? -2.374 -6.754 -9.253 1.00 98.38 120 VAL A N 1
ATOM 925 C CA . VAL A 1 120 ? -1.071 -7.338 -9.609 1.00 98.38 120 VAL A CA 1
ATOM 926 C C . VAL A 1 120 ? -1.108 -8.865 -9.528 1.00 98.38 120 VAL A C 1
ATOM 928 O O . VAL A 1 120 ? -0.653 -9.525 -10.462 1.00 98.38 120 VAL A O 1
ATOM 931 N N . ASN A 1 121 ? -1.700 -9.449 -8.480 1.00 98.56 121 ASN A N 1
ATOM 932 C CA . ASN A 1 121 ? -1.849 -10.905 -8.363 1.00 98.56 121 ASN A CA 1
ATOM 933 C C . ASN A 1 121 ? -2.594 -11.486 -9.565 1.00 98.56 121 ASN A C 1
ATOM 935 O O . ASN A 1 121 ? -2.093 -12.412 -10.201 1.00 98.56 121 ASN A O 1
ATOM 939 N N . LYS A 1 122 ? -3.727 -10.886 -9.940 1.00 98.44 122 LYS A N 1
ATOM 940 C CA . LYS A 1 122 ? -4.505 -11.273 -11.119 1.00 98.44 122 LYS A CA 1
ATOM 941 C C . LYS A 1 122 ? -3.671 -11.187 -12.396 1.00 98.44 122 LYS A C 1
ATOM 943 O O . LYS A 1 122 ? -3.671 -12.134 -13.177 1.00 98.44 122 LYS A O 1
ATOM 948 N N . LYS A 1 123 ? -2.925 -10.092 -12.595 1.00 97.56 123 LYS A N 1
ATOM 949 C CA . LYS A 1 123 ? -2.033 -9.921 -13.756 1.00 97.56 123 LYS A CA 1
ATOM 950 C C . LYS A 1 123 ? -0.953 -11.007 -13.830 1.00 97.56 123 LYS A C 1
ATOM 952 O O . LYS A 1 123 ? -0.608 -11.448 -14.920 1.00 97.56 123 LYS A O 1
ATOM 957 N N . LEU A 1 124 ? -0.433 -11.436 -12.682 1.00 97.25 124 LEU A N 1
ATOM 958 C CA . LEU A 1 124 ? 0.609 -12.459 -12.574 1.00 97.25 124 LEU A CA 1
ATOM 959 C C . LEU A 1 124 ? 0.060 -13.895 -12.471 1.00 97.25 124 LEU A C 1
ATOM 961 O O . LEU A 1 124 ? 0.840 -14.813 -12.221 1.00 97.25 124 LEU A O 1
ATOM 965 N N . GLY A 1 125 ? -1.256 -14.104 -12.608 1.00 98.06 125 GLY A N 1
ATOM 966 C CA . GLY A 1 125 ? -1.881 -15.427 -12.480 1.00 98.06 125 GLY A CA 1
ATOM 967 C C . GLY A 1 125 ? -1.807 -16.026 -11.069 1.00 98.06 125 GLY A C 1
ATOM 968 O O . GLY A 1 125 ? -1.841 -17.243 -10.909 1.00 98.06 125 GLY A O 1
ATOM 969 N N . LYS A 1 126 ? -1.665 -15.188 -10.038 1.00 97.88 126 LYS A N 1
ATOM 970 C CA . LYS A 1 126 ? -1.633 -15.594 -8.627 1.00 97.88 126 LYS A CA 1
ATOM 971 C C . LYS A 1 126 ? -3.040 -15.607 -8.033 1.00 97.88 126 LYS A C 1
ATOM 973 O O . LYS A 1 126 ? -3.931 -14.889 -8.489 1.00 97.88 126 LYS A O 1
ATOM 978 N N . GLN A 1 127 ? -3.217 -16.387 -6.968 1.00 98.12 127 GLN A N 1
ATOM 979 C CA . GLN A 1 127 ? -4.432 -16.340 -6.160 1.00 98.12 127 GLN A CA 1
ATOM 980 C C . GLN A 1 127 ? -4.631 -14.931 -5.583 1.00 98.12 127 GLN A C 1
ATOM 982 O O . GLN A 1 127 ? -3.676 -14.289 -5.143 1.00 98.12 127 GLN A O 1
ATOM 987 N N . GLN A 1 128 ? -5.876 -14.460 -5.594 1.00 98.50 128 GLN A N 1
ATOM 988 C CA . GLN A 1 128 ? -6.249 -13.199 -4.961 1.00 98.50 128 GLN A CA 1
ATOM 989 C C . GLN A 1 128 ? -6.402 -13.399 -3.452 1.00 98.50 128 GLN A C 1
ATOM 991 O O . GLN A 1 128 ? -6.920 -14.418 -2.997 1.00 98.50 128 GLN A O 1
ATOM 996 N N . PHE A 1 129 ? -5.939 -12.422 -2.684 1.00 98.38 129 PHE A N 1
ATOM 997 C CA . PHE A 1 129 ? -6.074 -12.384 -1.237 1.00 98.38 129 PHE A CA 1
ATOM 998 C C . PHE A 1 129 ? -7.462 -11.855 -0.855 1.00 98.38 129 PHE A C 1
ATOM 1000 O O . PHE A 1 129 ? -7.925 -10.874 -1.432 1.00 98.38 129 PHE A O 1
ATOM 1007 N N . ASP A 1 130 ? -8.120 -12.470 0.125 1.00 98.31 130 ASP A N 1
ATOM 1008 C CA . ASP A 1 130 ? -9.399 -11.970 0.636 1.00 98.31 130 ASP A CA 1
ATOM 1009 C C . ASP A 1 130 ? -9.154 -10.775 1.569 1.00 98.31 130 ASP A C 1
ATOM 1011 O O . ASP A 1 130 ? -8.644 -10.916 2.686 1.00 98.31 130 ASP A O 1
ATOM 1015 N N . CYS A 1 131 ? -9.502 -9.582 1.083 1.00 98.19 131 CYS A N 1
ATOM 1016 C CA . CYS A 1 131 ? -9.193 -8.320 1.742 1.00 98.19 131 CYS A CA 1
ATOM 1017 C C . CYS A 1 131 ? -9.820 -8.178 3.129 1.00 98.19 131 CYS A C 1
ATOM 1019 O O . CYS A 1 131 ? -9.286 -7.418 3.932 1.00 98.19 131 CYS A O 1
ATOM 1021 N N . LYS A 1 132 ? -10.852 -8.958 3.487 1.00 96.38 132 LYS A N 1
ATOM 1022 C CA . LYS A 1 132 ? -11.398 -8.940 4.856 1.00 96.38 132 LYS A CA 1
ATOM 1023 C C . LYS A 1 132 ? -10.364 -9.341 5.918 1.00 96.38 132 LYS A C 1
ATOM 1025 O O . LYS A 1 132 ? -10.499 -8.983 7.083 1.00 96.38 132 LYS A O 1
ATOM 1030 N N . TYR A 1 133 ? -9.301 -10.044 5.518 1.00 97.19 133 TYR A N 1
ATOM 1031 C CA . TYR A 1 133 ? -8.220 -10.470 6.405 1.00 97.19 133 TYR A CA 1
ATOM 1032 C C . TYR A 1 133 ? -7.034 -9.497 6.464 1.00 97.19 133 TYR A C 1
ATOM 1034 O O . TYR A 1 133 ? -6.001 -9.844 7.042 1.00 97.19 133 TYR A O 1
ATOM 1042 N N . TRP A 1 134 ? -7.136 -8.288 5.892 1.00 97.75 134 TRP A N 1
ATOM 1043 C CA . TRP A 1 134 ? -6.028 -7.321 5.891 1.00 97.75 134 TRP A CA 1
ATOM 1044 C C . TRP A 1 134 ? -5.513 -7.046 7.312 1.00 97.75 134 TRP A C 1
ATOM 1046 O O . TRP A 1 134 ? -4.305 -7.066 7.553 1.00 97.75 134 TRP A O 1
ATOM 1056 N N . LYS A 1 135 ? -6.432 -6.875 8.271 1.00 96.12 135 LYS A N 1
ATOM 1057 C CA . LYS A 1 135 ? -6.119 -6.525 9.662 1.00 96.12 135 LYS A CA 1
ATOM 1058 C C . LYS A 1 135 ? -5.397 -7.664 10.376 1.00 96.12 135 LYS A C 1
ATOM 1060 O O . LYS A 1 135 ? -4.366 -7.443 11.009 1.00 96.12 135 LYS A O 1
ATOM 1065 N N . ALA A 1 136 ? -5.875 -8.893 10.189 1.00 96.06 136 ALA A N 1
ATOM 1066 C CA . ALA A 1 136 ? -5.237 -10.092 10.720 1.00 96.06 136 ALA A CA 1
ATOM 1067 C C . ALA A 1 136 ? -3.827 -10.283 10.139 1.00 96.06 136 ALA A C 1
ATOM 1069 O O . ALA A 1 136 ? -2.883 -10.573 10.871 1.00 96.06 136 ALA A O 1
ATOM 1070 N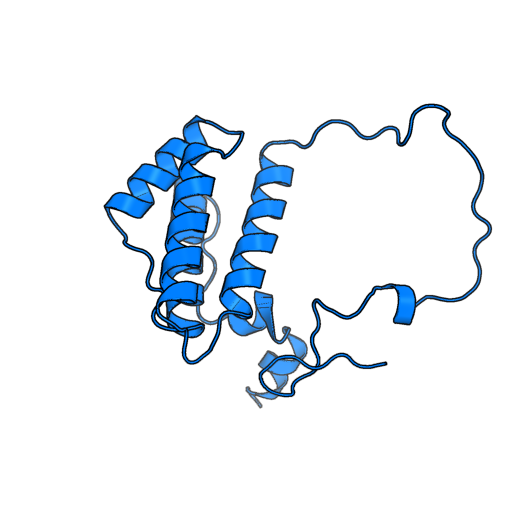 N . ARG A 1 137 ? -3.657 -10.075 8.828 1.00 97.06 137 ARG A N 1
ATOM 1071 C CA . ARG A 1 137 ? -2.380 -10.298 8.142 1.00 97.06 137 ARG A CA 1
ATOM 1072 C C . ARG A 1 137 ? -1.327 -9.233 8.446 1.00 97.06 137 ARG A C 1
ATOM 1074 O O . ARG A 1 137 ? -0.149 -9.585 8.525 1.00 97.06 137 ARG A O 1
ATOM 1081 N N . TRP A 1 138 ? -1.718 -7.965 8.545 1.00 96.69 138 TRP A N 1
ATOM 1082 C CA . TRP A 1 138 ? -0.779 -6.834 8.542 1.00 96.69 138 TRP A CA 1
ATOM 1083 C C . TRP A 1 138 ? -0.737 -6.032 9.842 1.00 96.69 138 TRP A C 1
ATOM 1085 O O . TRP A 1 138 ? 0.146 -5.193 9.988 1.00 96.69 138 TRP A O 1
ATOM 1095 N N . ARG A 1 139 ? -1.644 -6.295 10.792 1.00 93.31 139 ARG A N 1
ATOM 1096 C CA . ARG A 1 139 ? -1.714 -5.542 12.050 1.00 93.31 139 ARG A CA 1
ATOM 1097 C C . ARG A 1 139 ? -1.795 -6.425 13.290 1.00 93.31 139 ARG A C 1
ATOM 1099 O O . ARG A 1 139 ? -0.876 -6.469 14.101 1.00 93.31 139 ARG A O 1
ATOM 1106 N N . GLU A 1 140 ? -2.905 -7.131 13.450 1.00 91.88 140 GLU A N 1
ATOM 1107 C CA . GLU A 1 140 ? -3.289 -7.752 14.724 1.00 91.88 140 GLU A CA 1
ATOM 1108 C C . GLU A 1 140 ? -2.795 -9.192 14.852 1.00 91.88 140 GLU A C 1
ATOM 1110 O O . GLU A 1 140 ? -2.568 -9.677 15.958 1.00 91.88 140 GLU A O 1
ATOM 1115 N N . GLY A 1 141 ? -2.510 -9.859 13.736 1.00 91.94 141 GLY A N 1
ATOM 1116 C CA . GLY A 1 141 ? -2.123 -11.264 13.713 1.00 91.94 141 GLY A CA 1
ATOM 1117 C C . GLY A 1 141 ? -3.324 -12.212 13.729 1.00 91.94 141 GLY A C 1
ATOM 1118 O O . GLY A 1 141 ? -4.415 -11.898 14.198 1.00 91.94 141 GLY A O 1
ATOM 1119 N N . TRP A 1 142 ? -3.097 -13.423 13.227 1.00 91.75 142 TRP A N 1
ATOM 1120 C CA . TRP A 1 142 ? -4.137 -14.444 13.081 1.00 91.75 142 TRP A CA 1
ATOM 1121 C C . TRP A 1 142 ? -4.663 -14.991 14.410 1.00 91.75 142 TRP A C 1
ATOM 1123 O O . TRP A 1 142 ? -5.826 -15.368 14.490 1.00 91.75 142 TRP A O 1
ATOM 1133 N N . ALA A 1 143 ? -3.826 -15.029 15.451 1.00 89.25 143 ALA A N 1
ATOM 1134 C CA . ALA A 1 143 ? -4.236 -15.512 16.768 1.00 89.25 143 ALA A CA 1
ATOM 1135 C C . ALA A 1 143 ? -5.340 -14.640 17.383 1.00 89.25 143 ALA A C 1
ATOM 1137 O O . ALA A 1 143 ? -6.265 -15.188 17.971 1.00 89.25 143 ALA A O 1
ATOM 1138 N N . GLU A 1 144 ? -5.267 -13.316 17.214 1.00 85.00 144 GLU A N 1
ATOM 1139 C CA . GLU A 1 144 ? -6.317 -12.401 17.680 1.00 85.00 144 GLU A CA 1
ATOM 1140 C C . GLU A 1 144 ? -7.579 -12.539 16.827 1.00 85.00 144 GLU A C 1
ATOM 1142 O O . GLU A 1 144 ? -8.654 -12.767 17.369 1.00 85.00 144 GLU A O 1
ATOM 1147 N N . TYR A 1 145 ? -7.440 -12.564 15.496 1.00 88.25 145 TYR A N 1
ATOM 1148 C CA . TYR A 1 145 ? -8.578 -12.781 14.595 1.00 88.25 145 TYR A CA 1
ATOM 1149 C C . TYR A 1 145 ? -9.381 -14.047 14.938 1.00 88.25 145 TYR A C 1
ATOM 1151 O O . TYR A 1 145 ? -10.606 -14.030 14.922 1.00 88.25 145 TYR A O 1
ATOM 1159 N N . LEU A 1 146 ? -8.707 -15.156 15.264 1.00 88.12 146 LEU A N 1
ATOM 1160 C CA . LEU A 1 146 ? -9.367 -16.420 15.605 1.00 88.12 146 LEU A CA 1
ATOM 1161 C C . LEU A 1 146 ? -10.053 -16.412 16.981 1.00 88.12 146 LEU A C 1
ATOM 1163 O O . LEU A 1 146 ? -10.909 -17.265 17.217 1.00 88.12 146 LEU A O 1
ATOM 1167 N N . LYS A 1 147 ? -9.688 -15.497 17.889 1.00 88.00 147 LYS A N 1
ATOM 1168 C CA . LYS A 1 147 ? -10.392 -15.320 19.169 1.00 88.00 147 LYS A CA 1
ATOM 1169 C C . LYS A 1 147 ? -11.725 -14.608 18.963 1.00 88.00 147 LYS A C 1
ATOM 1171 O O . LYS A 1 147 ? -12.710 -15.049 19.536 1.00 88.00 147 LYS A O 1
ATOM 1176 N N . ASP A 1 148 ? -11.765 -13.601 18.092 1.00 79.12 148 ASP A N 1
ATOM 1177 C CA . ASP A 1 148 ? -12.966 -12.795 17.814 1.00 79.12 148 ASP A CA 1
ATOM 1178 C C . ASP A 1 148 ? -14.071 -13.558 17.053 1.00 79.12 148 ASP A C 1
ATOM 1180 O O . ASP A 1 148 ? -15.169 -13.042 16.863 1.00 79.12 148 ASP A O 1
ATOM 1184 N N . GLN A 1 149 ? -13.786 -14.772 16.570 1.00 72.69 149 GLN A N 1
ATOM 1185 C CA . GLN A 1 149 ? -14.740 -15.637 15.857 1.00 72.69 149 GLN A CA 1
ATOM 1186 C C . GLN A 1 149 ? -15.390 -16.705 16.758 1.00 72.69 149 GLN A C 1
ATOM 1188 O O . GLN A 1 149 ? -16.168 -17.519 16.255 1.00 72.69 149 GLN A O 1
ATOM 1193 N N . LYS A 1 150 ? -15.032 -16.755 18.046 1.00 62.03 150 LYS A N 1
ATOM 1194 C CA . LYS A 1 150 ? -15.618 -17.656 19.050 1.00 62.03 150 LYS A CA 1
ATOM 1195 C C . LYS A 1 150 ? -16.638 -16.918 19.902 1.00 62.03 150 LYS A C 1
ATOM 1197 O O . LYS A 1 150 ? -17.656 -17.564 20.227 1.00 62.03 150 LYS A O 1
#

Foldseek 3Di:
DFDAAPVRHGDPVPDDPVVPDPDDDDDDDDDPPPDPDDDDDPVRLVVVVLLVQLLCLQRQAQADDPVSLVVNQVVQLCCLVPVPPVVVSVVSNVVCVVQPQDRRGSLSNNLSSLVSVQVVCVVVVHDRDDSVCSCCVRPDHPVVVVVVVD

Radius of gyration: 18.41 Å; Cα contacts (8 Å, |Δi|>4): 106; chains: 1; bounding box: 52×35×44 Å

Secondary structure (DSSP, 8-state):
-PPB-TTSSB-TTT--GGGT--S--------SSS--PPPPPHHHHHHHHHHHHHHHHHTS-SS--HHHHHHHHHHHHHHHHH-SSHHHHHHHHHHHHHS----SSHHHHHHHHHHHHHHHHHHTTPPPP-GGGHHIIIII-HHHHHHTT-

pLDDT: mean 88.32, std 16.28, range [44.94, 98.88]

Mean predicted aligned error: 7.65 Å

Nearest PDB structures (foldseek):
  3w4y-assembly2_B  TM=9.722E-01  e=3.271E-13  Saccharomyces cerevisiae S288C
  4e0i-assembly2_C-2  TM=9.575E-01  e=7.719E-13  Saccharomyces cerevisiae S288C
  4e0i-assembly1_A  TM=8.563E-01  e=2.755E-13  Saccharomyces cerevisiae S288C
  1oqc-assembly1_A  TM=9.624E-01  e=5.649E-11  Rattus norvegicus
  3tk0-assembly1_A-2  TM=8.497E-01  e=5.649E-11  Homo sapiens

InterPro domains:
  IPR017905 ERV/ALR sulfhydryl oxidase domain [PF04777] (48-139)
  IPR017905 ERV/ALR sulfhydryl oxidase domain [PS51324] (38-138)
  IPR036774 ERV/ALR sulfhydryl oxidase domain superfamily [G3DSA:1.20.120.310] (26-148)
  IPR036774 ERV/ALR sulfhydryl oxidase domain superfamily [SSF69000] (38-144)
  IPR039799 Sulfhydryl oxidase ALR/ERV [PTHR12645] (22-144)

Sequence (150 aa):
MVVLDEDGKPCKVCDTLESFQSSMAPSKSKTIFGSDQEPPTGKELGNGTWTMLHSTAANFPLKPTDENKQDMRNLLTSISHLFPCRPCGKDFEAYLKRNSPNVEGREELSLWLCDAHNAVNKKLGKQQFDCKYWKARWREGWAEYLKDQK

Organism: Starmerella bacillaris (NCBI:txid1247836)

Solvent-accessible surface area (backbone atoms only — not comparable to full-atom values): 9064 Å² total; per-residue (Å²): 132,90,49,62,40,99,86,72,44,80,28,76,87,70,58,59,74,69,83,76,66,86,77,89,77,87,84,81,83,84,68,98,57,86,66,98,69,76,82,76,50,75,64,55,48,49,53,51,51,50,53,50,53,45,41,50,25,56,67,37,47,76,75,48,50,76,64,58,37,49,51,53,53,48,50,56,53,47,43,24,76,63,36,88,55,58,70,62,10,52,53,46,43,58,44,43,77,75,51,70,83,43,54,75,21,22,65,51,27,38,46,47,51,41,52,54,51,31,54,51,24,55,75,70,74,43,81,68,76,69,55,91,44,49,53,30,76,49,65,69,33,60,74,54,54,62,57,79,75,110